Protein AF-K0SUS5-F1 (afdb_monomer_lite)

Sequence (95 aa):
MSMKMDNGELSSTDEEHIGVFGPHFDRVLNNKKDIDFTVLELIDQRDEMTELDDPLTRDEFERAVNKLKAGKASGLNGVPPEAFKAMDEELRTLV

Radius of gyration: 31.09 Å; chains: 1; bounding box: 55×27×70 Å

Structure (mmCIF, N/CA/C/O backbone):
data_AF-K0SUS5-F1
#
_entry.id   AF-K0SUS5-F1
#
loop_
_atom_site.group_PDB
_atom_site.id
_atom_site.type_symbol
_atom_site.label_atom_id
_atom_site.label_alt_id
_atom_site.label_comp_id
_atom_site.label_asym_id
_atom_site.label_entity_id
_atom_site.label_seq_id
_atom_site.pdbx_PDB_ins_code
_atom_site.Cartn_x
_atom_site.Cartn_y
_atom_site.Cartn_z
_atom_site.occupancy
_atom_site.B_iso_or_equiv
_atom_site.auth_seq_id
_atom_site.auth_comp_id
_atom_site.auth_asym_id
_atom_site.auth_atom_id
_atom_site.pdbx_PDB_model_num
ATOM 1 N N . MET A 1 1 ? -12.053 3.930 39.419 1.00 72.12 1 MET A N 1
ATOM 2 C CA . MET A 1 1 ? -13.326 4.478 38.894 1.00 72.12 1 MET A CA 1
ATOM 3 C C . MET A 1 1 ? -14.425 3.595 39.463 1.00 72.12 1 MET A C 1
ATOM 5 O O . MET A 1 1 ? -14.327 2.391 39.276 1.00 72.12 1 MET A O 1
ATOM 9 N N . SER A 1 2 ? -15.382 4.134 40.219 1.00 84.38 2 SER A N 1
ATOM 10 C CA . SER A 1 2 ? -16.423 3.312 40.856 1.00 84.38 2 SER A CA 1
ATOM 11 C C . SER A 1 2 ? -17.508 2.921 39.854 1.00 84.38 2 SER A C 1
ATOM 13 O O . SER A 1 2 ? -17.948 3.757 39.066 1.00 84.38 2 SER A O 1
ATOM 15 N N . MET A 1 3 ? -17.932 1.659 39.879 1.00 90.25 3 MET A N 1
ATOM 16 C CA . MET A 1 3 ? -18.942 1.094 38.986 1.00 90.25 3 MET A CA 1
ATOM 17 C C . MET A 1 3 ? -20.216 0.771 39.754 1.00 90.25 3 MET A C 1
ATOM 19 O O . MET A 1 3 ? -20.172 0.499 40.950 1.00 90.25 3 MET A O 1
ATOM 23 N N . LYS A 1 4 ? -21.356 0.786 39.062 1.00 92.25 4 LYS A N 1
ATOM 24 C CA . LYS A 1 4 ? -22.634 0.407 39.659 1.00 92.25 4 LYS A CA 1
ATOM 25 C C . LYS A 1 4 ? -22.736 -1.117 39.731 1.00 92.25 4 LYS A C 1
ATOM 27 O O . LYS A 1 4 ? -22.650 -1.780 38.701 1.00 92.25 4 LYS A O 1
ATOM 32 N N . MET A 1 5 ? -22.904 -1.640 40.936 1.00 91.56 5 MET A N 1
ATOM 33 C CA . MET A 1 5 ? -23.146 -3.055 41.206 1.00 91.56 5 MET A CA 1
ATOM 34 C C . MET A 1 5 ? -24.623 -3.404 40.964 1.00 91.56 5 MET A C 1
ATOM 36 O O . MET A 1 5 ? -25.472 -2.516 40.835 1.00 91.56 5 MET A O 1
ATOM 40 N N . ASP A 1 6 ? -24.953 -4.697 40.935 1.00 88.56 6 ASP A N 1
ATOM 41 C CA . ASP A 1 6 ? -26.325 -5.175 40.687 1.00 88.56 6 ASP A CA 1
ATOM 42 C C . ASP A 1 6 ? -27.324 -4.728 41.768 1.00 88.56 6 ASP A C 1
ATOM 44 O O . ASP A 1 6 ? -28.504 -4.525 41.487 1.00 88.56 6 ASP A O 1
ATOM 48 N N . ASN A 1 7 ? -26.847 -4.505 42.998 1.00 90.50 7 ASN A N 1
ATOM 49 C CA . ASN A 1 7 ? -27.642 -3.952 44.099 1.00 90.50 7 ASN A CA 1
ATOM 50 C C . ASN A 1 7 ? -27.945 -2.445 43.939 1.00 90.50 7 ASN A C 1
ATOM 52 O O . ASN A 1 7 ? -28.685 -1.872 44.735 1.00 90.50 7 ASN A O 1
ATOM 56 N N . GLY A 1 8 ? -27.386 -1.798 42.912 1.00 89.38 8 GLY A N 1
ATOM 57 C CA . GLY A 1 8 ? -27.577 -0.387 42.606 1.00 89.38 8 GLY A CA 1
ATOM 58 C C . GLY A 1 8 ? -26.594 0.570 43.284 1.00 89.38 8 GLY A C 1
ATOM 59 O O . GLY A 1 8 ? -26.602 1.753 42.934 1.00 89.38 8 GLY A O 1
ATOM 60 N N . GLU A 1 9 ? -25.743 0.084 44.186 1.00 93.75 9 GLU A N 1
ATOM 61 C CA . GLU A 1 9 ? -24.701 0.862 44.860 1.00 93.75 9 GLU A CA 1
ATOM 62 C C . GLU A 1 9 ? -23.420 0.948 44.020 1.00 93.75 9 GLU A C 1
ATOM 64 O O . GLU A 1 9 ? -23.271 0.286 42.991 1.00 93.75 9 GLU A O 1
ATOM 69 N N . LEU A 1 10 ? -22.486 1.799 44.447 1.00 94.44 10 LEU A N 1
ATOM 70 C CA . LEU A 1 10 ? -21.188 1.954 43.797 1.00 94.44 10 LEU A CA 1
ATOM 71 C C . LEU A 1 10 ? -20.137 1.057 44.458 1.00 94.44 10 LEU A C 1
ATOM 73 O O . LEU A 1 10 ? -19.988 1.074 45.674 1.00 94.44 10 LEU A O 1
ATOM 77 N N . SER A 1 11 ? -19.365 0.338 43.647 1.00 93.62 11 SER A N 1
ATOM 78 C CA . SER A 1 11 ? -18.209 -0.447 44.090 1.00 93.62 11 SER A CA 1
ATOM 79 C C . SER A 1 11 ? -17.120 0.455 44.685 1.00 93.62 11 SER A C 1
ATOM 81 O O . SER A 1 11 ? -16.818 1.518 44.118 1.00 93.62 11 SER A O 1
ATOM 83 N N . SER A 1 12 ? -16.471 -0.015 45.741 1.00 92.56 12 SER A N 1
ATOM 84 C CA . SER A 1 12 ? -15.448 0.700 46.510 1.00 92.56 12 SER A CA 1
ATOM 85 C C . SER A 1 12 ? -14.142 -0.081 46.700 1.00 92.56 12 SER A C 1
ATOM 87 O O . SER A 1 12 ? -13.116 0.534 46.987 1.00 92.56 12 SER A O 1
ATOM 89 N N . THR A 1 13 ? -14.173 -1.404 46.524 1.00 93.06 13 THR A N 1
ATOM 90 C CA . THR A 1 13 ? -13.021 -2.305 46.690 1.00 93.06 13 THR A CA 1
ATOM 91 C C . THR A 1 13 ? -12.611 -2.965 45.376 1.00 93.06 13 THR A C 1
ATOM 93 O O . THR A 1 13 ? -13.406 -3.058 44.439 1.00 93.06 13 THR A O 1
ATOM 96 N N . ASP A 1 14 ? -11.376 -3.465 45.316 1.00 90.12 14 ASP A N 1
ATOM 97 C CA . ASP A 1 14 ? -10.862 -4.172 44.141 1.00 90.12 14 ASP A CA 1
ATOM 98 C C . ASP A 1 14 ? -11.637 -5.469 43.863 1.00 90.12 14 ASP A C 1
ATOM 100 O O . ASP A 1 14 ? -11.938 -5.759 42.701 1.00 90.12 14 ASP A O 1
ATOM 104 N N . GLU A 1 15 ? -12.044 -6.213 44.899 1.00 91.38 15 GLU A N 1
ATOM 105 C CA . GLU A 1 15 ? -12.934 -7.367 44.737 1.00 91.38 15 GLU A CA 1
ATOM 106 C C . GLU A 1 15 ? -14.272 -6.981 44.088 1.00 91.38 15 GLU A C 1
ATOM 108 O O . GLU A 1 15 ? -14.706 -7.630 43.132 1.00 91.38 15 GLU A O 1
ATOM 113 N N . GLU A 1 16 ? -14.918 -5.908 44.554 1.00 93.06 16 GLU A N 1
ATOM 114 C CA . GLU A 1 16 ? -16.169 -5.414 43.963 1.00 93.06 16 GLU A CA 1
ATOM 115 C C . GLU A 1 16 ? -15.955 -4.927 42.526 1.00 93.06 16 GLU A C 1
ATOM 117 O O . GLU A 1 16 ? -16.787 -5.168 41.649 1.00 93.06 16 GLU A O 1
ATOM 122 N N . HIS A 1 17 ? -14.824 -4.273 42.252 1.00 92.19 17 HIS A N 1
ATOM 123 C CA . HIS A 1 17 ? -14.475 -3.830 40.909 1.00 92.19 17 HIS A CA 1
ATOM 124 C C . HIS A 1 17 ? -14.339 -5.009 39.941 1.00 92.19 17 HIS A C 1
ATOM 126 O O . HIS A 1 17 ? -14.923 -4.977 38.856 1.00 92.19 17 HIS A O 1
ATOM 132 N N . ILE A 1 18 ? -13.616 -6.065 40.325 1.00 89.75 18 ILE A N 1
ATOM 133 C CA . ILE A 1 18 ? -13.460 -7.276 39.506 1.00 89.75 18 ILE A CA 1
ATOM 134 C C . ILE A 1 18 ? -14.809 -7.976 39.308 1.00 89.75 18 ILE A C 1
ATOM 136 O O . ILE A 1 18 ? -15.108 -8.411 38.191 1.00 89.75 18 ILE A O 1
ATOM 140 N N . GLY A 1 19 ? -15.643 -8.022 40.351 1.00 90.19 19 GLY A N 1
ATOM 141 C CA . GLY A 1 19 ? -16.992 -8.586 40.297 1.00 90.19 19 GLY A CA 1
ATOM 142 C C . GLY A 1 19 ? -17.900 -7.910 39.266 1.00 90.19 19 GLY A C 1
ATOM 143 O O . GLY A 1 19 ? -18.727 -8.581 38.653 1.00 90.19 19 GLY A O 1
ATOM 144 N N . VAL A 1 20 ? -17.711 -6.612 39.009 1.00 92.25 20 VAL A N 1
ATOM 145 C CA . VAL A 1 20 ? -18.438 -5.884 37.955 1.00 92.25 20 VAL A CA 1
ATOM 146 C C . VAL A 1 20 ? -17.741 -5.998 36.593 1.00 92.25 20 VAL A C 1
ATOM 148 O O . VAL A 1 20 ? -18.400 -6.211 35.571 1.00 92.25 20 VAL A O 1
ATOM 151 N N . PHE A 1 21 ? -16.410 -5.884 36.552 1.00 90.56 21 PHE A N 1
ATOM 152 C CA . PHE A 1 21 ? -15.653 -5.866 35.299 1.00 90.56 21 PHE A CA 1
ATOM 153 C C . PHE A 1 21 ? -15.691 -7.187 34.542 1.00 90.56 21 PHE A C 1
ATOM 155 O O . PHE A 1 21 ? -15.870 -7.164 33.325 1.00 90.56 21 PHE A O 1
ATOM 162 N N . GLY A 1 22 ? -15.536 -8.323 35.225 1.00 89.50 22 GLY A N 1
ATOM 163 C CA . GLY A 1 22 ? -15.512 -9.636 34.575 1.00 89.50 22 GLY A CA 1
ATOM 164 C C . GLY A 1 22 ? -16.767 -9.883 33.728 1.00 89.50 22 GLY A C 1
ATOM 165 O O . GLY A 1 22 ? -16.654 -10.034 32.510 1.00 89.50 22 GLY A O 1
ATOM 166 N N . PRO A 1 23 ? -17.975 -9.823 34.320 1.00 90.31 23 PRO A N 1
ATOM 167 C CA . PRO A 1 23 ? -19.228 -9.991 33.585 1.00 90.31 23 PRO A CA 1
ATOM 168 C C . PRO A 1 23 ? -19.501 -8.896 32.548 1.00 90.31 23 PRO A C 1
ATOM 170 O O . PRO A 1 23 ? -20.230 -9.124 31.579 1.00 90.31 23 PRO A O 1
ATOM 173 N N . HIS A 1 24 ? -18.992 -7.678 32.756 1.00 89.62 24 HIS A N 1
ATOM 174 C CA . HIS A 1 24 ? -19.111 -6.603 31.773 1.00 89.62 24 HIS A CA 1
ATOM 175 C C . HIS A 1 24 ? -18.274 -6.901 30.526 1.00 89.62 24 HIS A C 1
ATOM 177 O O . HIS A 1 24 ? -18.808 -6.918 29.417 1.00 89.62 24 HIS A O 1
ATOM 183 N N . PHE A 1 25 ? -16.979 -7.166 30.697 1.00 90.69 25 PHE A N 1
ATOM 184 C CA . PHE A 1 25 ? -16.072 -7.398 29.579 1.00 90.69 25 PHE A CA 1
ATOM 185 C C . PHE A 1 25 ? -16.315 -8.729 28.884 1.00 90.69 25 PHE A C 1
ATOM 187 O O . PHE A 1 25 ? -16.153 -8.781 27.670 1.00 90.69 25 PHE A O 1
ATOM 194 N N . ASP A 1 26 ? -16.784 -9.758 29.590 1.00 91.31 26 ASP A N 1
ATOM 195 C CA . ASP A 1 26 ? -17.242 -10.991 28.950 1.00 91.31 26 ASP A CA 1
ATOM 196 C C . ASP A 1 26 ? -18.355 -10.697 27.930 1.00 91.31 26 ASP A C 1
ATOM 198 O O . ASP A 1 26 ? -18.245 -11.054 26.759 1.00 91.31 26 ASP A O 1
ATOM 202 N N . ARG A 1 27 ? -19.368 -9.912 28.322 1.00 88.06 27 ARG A N 1
ATOM 203 C CA . ARG A 1 27 ? -20.445 -9.488 27.413 1.00 88.06 27 ARG A CA 1
ATOM 204 C C . ARG A 1 27 ? -19.964 -8.595 26.277 1.00 88.06 27 ARG A C 1
ATOM 206 O O . ARG A 1 27 ? -20.507 -8.694 25.184 1.00 88.06 27 ARG A O 1
ATOM 213 N N . VAL A 1 28 ? -19.008 -7.699 26.521 1.00 89.94 28 VAL A N 1
ATOM 214 C CA . VAL A 1 28 ? -18.505 -6.760 25.503 1.00 89.94 28 VAL A CA 1
ATOM 215 C C . VAL A 1 28 ? -17.618 -7.468 24.482 1.00 89.94 28 VAL A C 1
ATOM 217 O O . VAL A 1 28 ? -17.825 -7.300 23.282 1.00 89.94 28 VAL A O 1
ATOM 220 N N . LEU A 1 29 ? -16.642 -8.247 24.948 1.00 90.19 29 LEU A N 1
ATOM 221 C CA . LEU A 1 29 ? -15.616 -8.867 24.109 1.00 90.19 29 LEU A CA 1
ATOM 222 C C . LEU A 1 29 ? -16.128 -10.125 23.404 1.00 90.19 29 LEU A C 1
ATOM 224 O O . LEU A 1 29 ? -15.730 -10.383 22.273 1.00 90.19 29 LEU A O 1
ATOM 228 N N . ASN A 1 30 ? -17.046 -10.867 24.029 1.00 91.06 30 ASN A N 1
ATOM 229 C CA . ASN A 1 30 ? -17.662 -12.058 23.437 1.00 91.06 30 ASN A CA 1
ATOM 230 C C . ASN A 1 30 ? -19.028 -11.764 22.805 1.00 91.06 30 ASN A C 1
ATOM 232 O O . ASN A 1 30 ? -19.807 -12.683 22.540 1.00 91.06 30 ASN A O 1
ATOM 236 N N . ASN A 1 31 ? -19.337 -10.488 22.552 1.00 87.31 31 ASN A N 1
ATOM 237 C CA . ASN A 1 31 ? -20.587 -10.104 21.919 1.00 87.31 31 ASN A CA 1
ATOM 238 C C . ASN A 1 31 ? -20.652 -10.638 20.483 1.00 87.31 31 ASN A C 1
ATOM 240 O O . ASN A 1 31 ? -20.066 -10.064 19.563 1.00 87.31 31 ASN A O 1
ATOM 244 N N . LYS A 1 32 ? -21.411 -11.713 20.276 1.00 84.94 32 LYS A N 1
ATOM 245 C CA . LYS A 1 32 ? -21.779 -12.174 18.939 1.00 84.94 32 LYS A CA 1
ATOM 246 C C . LYS A 1 32 ? -22.909 -11.296 18.426 1.00 84.94 32 LYS A C 1
ATOM 248 O O . LYS A 1 32 ? -24.081 -11.563 18.681 1.00 84.94 32 LYS A O 1
ATOM 253 N N . LYS A 1 33 ? -22.540 -10.226 17.730 1.00 82.88 33 LYS A N 1
ATOM 254 C CA . LYS A 1 33 ? -23.505 -9.426 16.981 1.00 82.88 33 LYS A CA 1
ATOM 255 C C . LYS A 1 33 ? -23.881 -10.163 15.706 1.00 82.88 33 LYS A C 1
ATOM 257 O O . LYS A 1 33 ? -23.024 -10.776 15.075 1.00 82.88 33 LYS A O 1
ATOM 262 N N . ASP A 1 34 ? -25.151 -10.067 15.343 1.00 88.25 34 ASP A N 1
ATOM 263 C CA . ASP A 1 34 ? -25.575 -10.394 13.992 1.00 88.25 34 ASP A CA 1
ATOM 264 C C . ASP A 1 34 ? -25.023 -9.298 13.072 1.00 88.25 34 ASP A C 1
ATOM 266 O O . ASP A 1 34 ? -25.362 -8.120 13.230 1.00 88.25 34 ASP A O 1
ATOM 270 N N . ILE A 1 35 ? -24.049 -9.653 12.236 1.00 87.38 35 ILE A N 1
ATOM 271 C CA . ILE A 1 35 ? -23.387 -8.718 11.326 1.00 87.38 35 ILE A CA 1
ATOM 272 C C . ILE A 1 35 ? -24.004 -8.928 9.953 1.00 87.38 35 ILE A C 1
ATOM 274 O O . ILE A 1 35 ? -23.885 -10.003 9.370 1.00 87.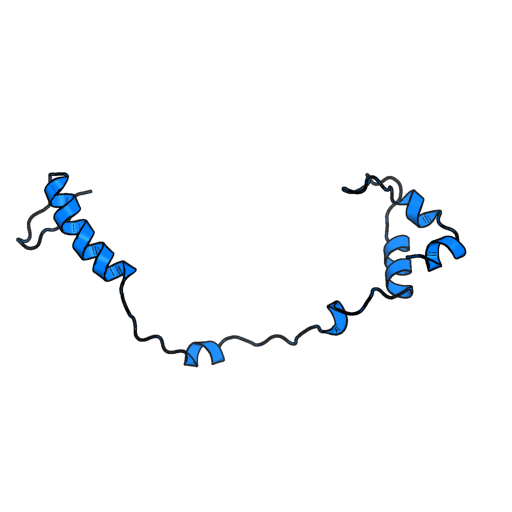38 35 ILE A O 1
ATOM 278 N N . ASP A 1 36 ? -24.620 -7.876 9.429 1.00 91.50 36 ASP A N 1
ATOM 279 C CA . ASP A 1 36 ? -25.103 -7.862 8.059 1.00 91.50 36 ASP A CA 1
ATOM 280 C C . ASP A 1 36 ? -23.922 -7.698 7.094 1.00 91.50 36 ASP A C 1
ATOM 282 O O . ASP A 1 36 ? -23.379 -6.606 6.916 1.00 91.50 36 ASP A O 1
ATOM 286 N N . PHE A 1 37 ? -23.504 -8.804 6.482 1.00 91.69 37 PHE A N 1
ATOM 287 C CA . PHE A 1 37 ? -22.413 -8.813 5.511 1.00 91.69 37 PHE A CA 1
ATOM 288 C C . PHE A 1 37 ? -22.781 -8.162 4.172 1.00 91.69 37 PHE A C 1
ATOM 290 O O . PHE A 1 37 ? -21.871 -7.898 3.387 1.00 91.69 37 PHE A O 1
ATOM 297 N N . THR A 1 38 ? -24.054 -7.832 3.913 1.00 93.69 38 THR A N 1
ATOM 298 C CA . THR A 1 38 ? -24.435 -7.088 2.695 1.00 93.69 38 THR A CA 1
ATOM 299 C C . THR A 1 38 ? -23.802 -5.697 2.661 1.00 93.69 38 THR A C 1
ATOM 301 O O . THR A 1 38 ? -23.567 -5.149 1.591 1.00 93.69 38 THR A O 1
ATOM 304 N N . VAL A 1 39 ? -23.388 -5.158 3.817 1.00 92.56 39 VAL A N 1
ATOM 305 C CA . VAL A 1 39 ? -22.605 -3.914 3.905 1.00 92.56 39 VAL A CA 1
ATOM 306 C C . VAL A 1 39 ? -21.293 -3.970 3.109 1.00 92.56 39 VAL A C 1
ATOM 308 O O . VAL A 1 39 ? -20.788 -2.928 2.699 1.00 92.56 39 VAL A O 1
ATOM 311 N N . LEU A 1 40 ? -20.734 -5.162 2.863 1.00 92.56 40 LEU A N 1
ATOM 312 C CA . LEU A 1 40 ? -19.536 -5.322 2.033 1.00 92.56 40 LEU A CA 1
ATOM 313 C C . LEU A 1 40 ? -19.782 -4.902 0.580 1.00 92.56 40 LEU A C 1
ATOM 315 O O . LEU A 1 40 ? -18.854 -4.452 -0.082 1.00 92.56 40 LEU A O 1
ATOM 319 N N . GLU A 1 41 ? -21.025 -4.982 0.104 1.00 93.00 41 GLU A N 1
ATOM 320 C CA . GLU A 1 41 ? -21.421 -4.523 -1.232 1.00 93.00 41 GLU A CA 1
ATOM 321 C C . GLU A 1 41 ? -21.364 -2.991 -1.359 1.00 93.00 41 GLU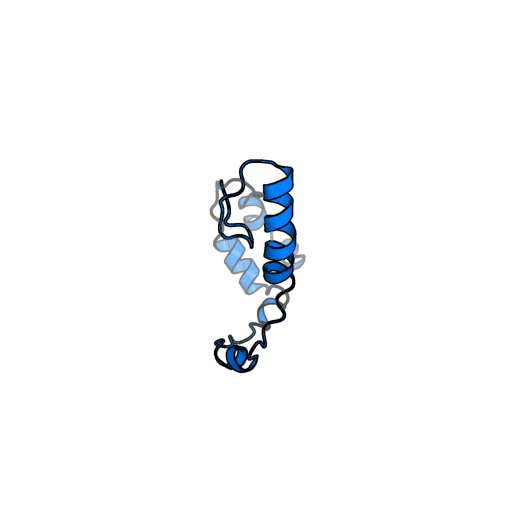 A C 1
ATOM 323 O O . GLU A 1 41 ? -21.335 -2.467 -2.469 1.00 93.00 41 GLU A O 1
ATOM 328 N N . LEU A 1 42 ? -21.303 -2.264 -0.235 1.00 94.19 42 LEU A N 1
ATOM 329 C CA . LEU A 1 42 ? -21.111 -0.809 -0.210 1.00 94.19 42 LEU A CA 1
ATOM 330 C C . LEU A 1 42 ? -19.638 -0.401 -0.354 1.00 94.19 42 LEU A C 1
ATOM 332 O O . LEU A 1 42 ? -19.340 0.790 -0.439 1.00 94.19 42 LEU A O 1
ATOM 336 N N . ILE A 1 43 ? -18.707 -1.360 -0.322 1.00 94.94 43 ILE A N 1
ATOM 337 C CA . ILE A 1 43 ? -17.283 -1.089 -0.505 1.00 94.94 43 ILE A CA 1
ATOM 338 C C . ILE A 1 43 ? -17.014 -0.943 -2.001 1.00 94.94 43 ILE A C 1
ATOM 340 O O . ILE A 1 43 ? -17.050 -1.931 -2.739 1.00 94.94 43 ILE A O 1
ATOM 344 N N . ASP A 1 44 ? -16.680 0.278 -2.421 1.00 94.88 44 ASP A N 1
ATOM 345 C CA . ASP A 1 44 ? -16.218 0.559 -3.780 1.00 94.88 44 ASP A CA 1
ATOM 346 C C . ASP A 1 44 ? -15.039 -0.354 -4.136 1.00 94.88 44 ASP A C 1
ATOM 348 O O . ASP A 1 44 ? -13.939 -0.234 -3.584 1.00 94.88 44 ASP A O 1
ATOM 352 N N . GLN A 1 45 ? -15.274 -1.267 -5.079 1.00 92.56 45 GLN A N 1
ATOM 353 C CA . GLN A 1 45 ? -14.217 -2.099 -5.633 1.00 92.56 45 GLN A CA 1
ATOM 354 C C . GLN A 1 45 ? -13.300 -1.230 -6.495 1.00 92.56 45 GLN A C 1
ATOM 356 O O . GLN A 1 45 ? -13.754 -0.361 -7.242 1.00 92.56 45 GLN A O 1
ATOM 361 N N . ARG A 1 46 ? -11.993 -1.449 -6.371 1.00 92.31 46 ARG A N 1
ATOM 362 C CA . ARG A 1 46 ? -10.994 -0.849 -7.255 1.00 92.31 46 ARG A CA 1
ATOM 363 C C . ARG A 1 46 ? -10.565 -1.889 -8.269 1.00 92.31 46 ARG A C 1
ATOM 365 O O . ARG A 1 46 ? -10.485 -3.067 -7.930 1.00 92.31 46 ARG A O 1
ATOM 372 N N . ASP A 1 47 ? -10.272 -1.428 -9.475 1.00 93.50 47 ASP A N 1
ATOM 373 C CA . ASP A 1 47 ? -9.652 -2.282 -10.475 1.00 93.50 47 ASP A CA 1
ATOM 374 C C . ASP A 1 47 ? -8.310 -2.793 -9.946 1.00 93.50 47 ASP A C 1
ATOM 376 O O . ASP A 1 47 ? -7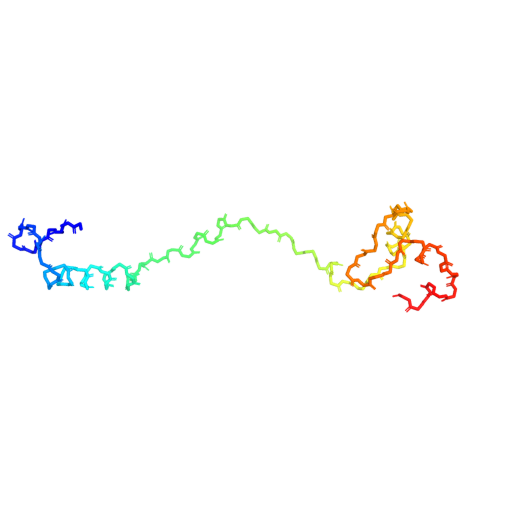.528 -2.050 -9.341 1.00 93.50 47 ASP A O 1
ATOM 380 N N . GLU A 1 48 ? -8.072 -4.082 -10.154 1.00 93.31 48 GLU A N 1
ATOM 381 C CA . GLU A 1 48 ? -6.787 -4.698 -9.873 1.00 93.31 48 GLU A CA 1
ATOM 382 C C . GLU A 1 48 ? -5.777 -4.243 -10.931 1.00 93.31 48 GLU A C 1
ATOM 384 O O . GLU A 1 48 ? -6.020 -4.377 -12.130 1.00 93.31 48 GLU A O 1
ATOM 389 N N . MET A 1 49 ? -4.648 -3.692 -10.483 1.00 93.25 49 MET A N 1
ATOM 390 C CA . MET A 1 49 ? -3.542 -3.286 -11.354 1.00 93.25 49 MET A CA 1
ATOM 391 C C . MET A 1 49 ? -2.574 -4.456 -11.536 1.00 93.25 49 MET A C 1
ATOM 393 O O . MET A 1 49 ? -1.485 -4.467 -10.958 1.00 93.25 49 MET A O 1
ATOM 397 N N . THR A 1 50 ? -2.992 -5.464 -12.303 1.00 93.12 50 THR A N 1
ATOM 398 C CA . THR A 1 50 ? -2.198 -6.681 -12.546 1.00 93.12 50 THR A CA 1
ATOM 399 C C . THR A 1 50 ? -0.853 -6.390 -13.213 1.00 93.12 50 THR A C 1
ATOM 401 O O . THR A 1 50 ? 0.090 -7.153 -13.058 1.00 93.12 50 THR A O 1
ATOM 404 N N . GLU A 1 51 ? -0.732 -5.267 -13.925 1.00 90.94 51 GLU A N 1
ATOM 405 C CA . GLU A 1 51 ? 0.511 -4.832 -14.569 1.00 90.94 51 GLU A CA 1
ATOM 406 C C . GLU A 1 51 ? 1.645 -4.521 -13.579 1.00 90.94 51 GLU A C 1
ATOM 408 O O . GLU A 1 51 ? 2.804 -4.458 -13.972 1.00 90.94 51 GLU A O 1
ATOM 413 N N . LEU A 1 52 ? 1.344 -4.323 -12.290 1.00 89.75 52 LEU A N 1
ATOM 414 C CA . LEU A 1 52 ? 2.376 -4.120 -11.267 1.00 89.75 52 LEU A CA 1
ATOM 415 C C . LEU A 1 52 ? 3.140 -5.406 -10.926 1.00 89.75 52 LEU A C 1
ATOM 417 O O . LEU A 1 52 ? 4.224 -5.320 -10.346 1.00 89.75 52 LEU A O 1
ATOM 421 N N . ASP A 1 53 ? 2.590 -6.568 -11.283 1.00 93.19 53 ASP A N 1
ATOM 422 C CA . ASP A 1 53 ? 3.258 -7.863 -11.144 1.00 93.19 53 ASP A CA 1
ATOM 423 C C . ASP A 1 53 ? 4.177 -8.175 -12.337 1.00 93.19 53 ASP A C 1
ATOM 425 O O . ASP A 1 53 ? 4.988 -9.107 -12.268 1.00 93.19 53 ASP A O 1
ATOM 429 N N . ASP A 1 54 ? 4.079 -7.407 -13.427 1.00 91.62 54 ASP A N 1
ATOM 430 C CA . ASP A 1 54 ? 4.928 -7.599 -14.594 1.00 91.62 54 ASP A CA 1
ATOM 431 C C . ASP A 1 54 ? 6.392 -7.237 -14.271 1.00 91.62 54 ASP A C 1
ATOM 433 O O . ASP A 1 54 ? 6.674 -6.292 -13.523 1.00 91.62 54 ASP A O 1
ATOM 437 N N . PRO A 1 55 ? 7.374 -7.959 -14.844 1.00 90.50 55 PRO A N 1
ATOM 438 C CA . PRO A 1 55 ? 8.770 -7.564 -14.743 1.00 90.50 55 PRO A CA 1
ATOM 439 C C . PRO A 1 55 ? 8.993 -6.146 -15.280 1.00 90.50 55 PRO A C 1
ATOM 441 O O . PRO A 1 55 ? 8.425 -5.764 -16.304 1.00 90.50 55 PRO A O 1
ATOM 444 N N . LEU A 1 56 ? 9.891 -5.401 -14.628 1.00 88.25 56 LEU A N 1
ATOM 445 C CA . LEU A 1 56 ? 10.274 -4.055 -15.053 1.00 88.25 56 LEU A CA 1
ATOM 446 C C . LEU A 1 56 ? 10.691 -4.047 -16.529 1.00 88.25 56 LEU A C 1
ATOM 448 O O . LEU A 1 56 ? 11.567 -4.809 -16.946 1.00 88.25 56 LEU A O 1
ATOM 452 N N . THR A 1 57 ? 10.113 -3.142 -17.316 1.00 88.81 57 THR A N 1
ATOM 453 C CA . THR A 1 57 ? 10.527 -2.981 -18.709 1.00 88.81 57 THR A CA 1
ATOM 454 C C . THR A 1 57 ? 11.807 -2.160 -18.816 1.00 88.81 57 THR A C 1
ATOM 456 O O . THR A 1 57 ? 12.122 -1.294 -17.992 1.00 88.81 57 THR A O 1
ATOM 459 N N . ARG A 1 58 ? 12.534 -2.369 -19.914 1.00 85.75 58 ARG A N 1
ATOM 460 C CA . ARG A 1 58 ? 13.743 -1.603 -20.221 1.00 85.75 58 ARG A CA 1
ATOM 461 C C . ARG A 1 58 ? 13.487 -0.094 -20.292 1.00 85.75 58 ARG A C 1
ATOM 463 O O . ARG A 1 58 ? 14.239 0.694 -19.725 1.00 85.75 58 ARG A O 1
ATOM 470 N N . ASP A 1 59 ? 12.400 0.304 -20.945 1.00 89.19 59 ASP A N 1
ATOM 471 C CA . ASP A 1 59 ? 11.999 1.705 -21.062 1.00 89.19 59 ASP A CA 1
ATOM 472 C C . ASP A 1 59 ? 11.748 2.347 -19.692 1.00 89.19 59 ASP A C 1
ATOM 474 O O . ASP A 1 59 ? 12.104 3.506 -19.461 1.00 89.19 59 ASP A O 1
ATOM 478 N N . GLU A 1 60 ? 11.120 1.617 -18.770 1.00 91.56 60 GLU A N 1
ATOM 479 C CA . GLU A 1 60 ? 10.871 2.096 -17.411 1.00 91.56 60 GLU A CA 1
ATOM 480 C C . GLU A 1 60 ? 12.165 2.250 -16.626 1.00 91.56 60 GLU A C 1
ATOM 482 O O . GLU A 1 60 ? 12.362 3.289 -15.985 1.00 91.56 60 GLU A O 1
ATOM 487 N N . PHE A 1 61 ? 13.069 1.274 -16.732 1.00 89.38 61 PHE A N 1
ATOM 488 C CA . PHE A 1 61 ? 14.396 1.355 -16.135 1.00 89.38 61 PHE A CA 1
ATOM 489 C C . PHE A 1 61 ? 15.159 2.586 -16.643 1.00 89.38 61 PHE A C 1
ATOM 491 O O . PHE A 1 61 ? 15.623 3.410 -15.851 1.00 89.38 61 PHE A O 1
ATOM 498 N N . GLU A 1 62 ? 15.220 2.788 -17.959 1.00 88.69 62 GLU A N 1
ATOM 499 C CA . GLU A 1 62 ? 15.920 3.923 -18.564 1.00 88.69 62 GLU A CA 1
ATOM 500 C C . GLU A 1 62 ? 15.303 5.266 -18.150 1.00 88.69 62 GLU A C 1
ATOM 502 O O . GLU A 1 62 ? 16.018 6.209 -17.789 1.00 88.69 62 GLU A O 1
ATOM 507 N N . ARG A 1 63 ? 13.968 5.369 -18.125 1.00 91.75 63 ARG A N 1
ATOM 508 C CA . ARG A 1 63 ? 13.273 6.567 -17.624 1.00 91.75 63 ARG A CA 1
ATOM 509 C C . ARG A 1 63 ? 13.592 6.826 -16.153 1.00 91.75 63 ARG A C 1
ATOM 511 O O . ARG A 1 63 ? 13.777 7.988 -15.779 1.00 91.75 63 ARG A O 1
ATOM 518 N N . ALA A 1 64 ? 13.657 5.788 -15.322 1.00 92.00 64 ALA A N 1
ATOM 519 C CA . ALA A 1 64 ? 13.988 5.911 -13.907 1.00 92.00 64 ALA A CA 1
ATOM 520 C C . ALA A 1 64 ? 15.430 6.401 -13.712 1.00 92.00 64 ALA A C 1
ATOM 522 O O . ALA A 1 64 ? 15.640 7.403 -13.022 1.00 92.00 64 ALA A O 1
ATOM 523 N N . VAL A 1 65 ? 16.405 5.783 -14.387 1.00 90.31 65 VAL A N 1
ATOM 524 C CA . VAL A 1 65 ? 17.824 6.180 -14.334 1.00 90.31 65 VAL A CA 1
ATOM 525 C C . VAL A 1 65 ? 18.013 7.624 -14.803 1.00 90.31 65 VAL A C 1
ATOM 527 O O . VAL A 1 65 ? 18.705 8.408 -14.147 1.00 90.31 65 VAL A O 1
ATOM 530 N N . ASN A 1 66 ? 17.340 8.029 -15.883 1.00 89.31 66 ASN A N 1
ATOM 531 C CA . ASN A 1 66 ? 17.410 9.400 -16.395 1.00 89.31 66 ASN A CA 1
ATOM 532 C C . ASN A 1 66 ? 16.828 10.432 -15.413 1.00 89.31 66 ASN A C 1
ATOM 534 O O . ASN A 1 66 ? 17.360 11.540 -15.299 1.00 89.31 66 ASN A O 1
ATOM 538 N N . LYS A 1 67 ? 15.779 10.069 -14.661 1.00 93.38 67 LYS A N 1
ATOM 539 C CA . LYS A 1 67 ? 15.173 10.929 -13.629 1.00 93.38 67 LYS A CA 1
ATOM 540 C C . LYS A 1 67 ? 16.026 11.081 -12.369 1.00 93.38 67 LYS A C 1
ATOM 542 O O . LYS A 1 67 ? 15.828 12.057 -11.637 1.00 93.38 67 LYS A O 1
ATOM 547 N N . LEU A 1 68 ? 16.960 10.167 -12.091 1.00 92.31 68 LEU A N 1
ATOM 548 C CA . LEU A 1 68 ? 17.836 10.284 -10.924 1.00 92.31 68 LEU A CA 1
ATOM 549 C C . LEU A 1 68 ? 18.627 11.599 -10.979 1.00 92.31 68 LEU A C 1
ATOM 551 O O . LEU A 1 68 ? 19.167 11.984 -12.016 1.00 92.31 68 LEU A O 1
ATOM 555 N N . LYS A 1 69 ? 18.723 12.314 -9.857 1.00 91.62 69 LYS A N 1
ATOM 556 C CA . LYS A 1 69 ? 19.527 13.543 -9.768 1.00 91.62 69 LYS A CA 1
ATOM 557 C C . LYS A 1 69 ? 20.942 13.199 -9.316 1.00 91.62 69 LYS A C 1
ATOM 559 O O . LYS A 1 69 ? 21.101 12.495 -8.325 1.00 91.62 69 LYS A O 1
ATOM 564 N N . ALA A 1 70 ? 21.940 13.728 -10.020 1.00 91.44 70 ALA A N 1
ATOM 565 C CA . ALA A 1 70 ? 23.334 13.624 -9.601 1.00 91.44 70 ALA A CA 1
ATOM 566 C C . ALA A 1 70 ? 23.574 14.396 -8.287 1.00 91.44 70 ALA A C 1
ATOM 568 O O . ALA A 1 70 ? 22.853 15.351 -7.973 1.00 91.44 70 ALA A O 1
ATOM 569 N N . GLY A 1 71 ? 24.568 13.971 -7.514 1.00 90.38 71 GLY A N 1
ATOM 570 C CA . GLY A 1 71 ? 24.956 14.522 -6.220 1.00 90.38 71 GLY A CA 1
ATOM 571 C C . GLY A 1 71 ? 24.007 14.157 -5.079 1.00 90.38 71 GLY A C 1
ATOM 572 O O . GLY A 1 71 ? 24.030 14.815 -4.038 1.00 90.38 71 GLY A O 1
ATOM 573 N N . LYS A 1 72 ? 23.127 13.163 -5.258 1.00 91.50 72 LYS A N 1
ATOM 574 C CA . LYS A 1 72 ? 22.263 12.661 -4.181 1.00 91.50 72 LYS A CA 1
ATOM 575 C C . LYS A 1 72 ? 22.937 11.511 -3.447 1.00 91.50 72 LYS A C 1
ATOM 577 O O . LYS A 1 72 ? 23.648 10.714 -4.047 1.00 91.50 72 LYS A O 1
ATOM 582 N N . ALA A 1 73 ? 22.693 11.450 -2.140 1.00 89.94 73 ALA A N 1
ATOM 583 C CA . ALA A 1 73 ? 23.165 10.352 -1.315 1.00 89.94 73 ALA A CA 1
ATOM 584 C C . ALA A 1 73 ? 22.583 9.024 -1.816 1.00 89.94 73 ALA A C 1
ATOM 586 O O . ALA A 1 73 ? 21.439 8.970 -2.275 1.00 89.94 73 ALA A O 1
ATOM 587 N N . SER A 1 74 ? 23.383 7.967 -1.715 1.00 91.75 74 SER A N 1
ATOM 588 C CA . SER A 1 74 ? 22.942 6.606 -1.992 1.00 91.75 74 SER A CA 1
ATOM 589 C C . SER A 1 74 ? 21.833 6.175 -1.031 1.00 91.75 74 SER A C 1
ATOM 591 O O . SER A 1 74 ? 21.792 6.608 0.123 1.00 91.75 74 SER A O 1
ATOM 593 N N . GLY A 1 75 ? 20.967 5.276 -1.500 1.00 87.81 75 GLY A N 1
ATOM 594 C CA . GLY A 1 75 ? 20.008 4.582 -0.644 1.00 87.81 75 GLY A CA 1
ATOM 595 C C . GLY A 1 75 ? 20.671 3.499 0.213 1.00 87.81 75 GLY A C 1
ATOM 596 O O . GLY A 1 75 ? 21.892 3.448 0.361 1.00 87.81 75 GLY A O 1
ATOM 597 N N . LEU A 1 76 ? 19.856 2.583 0.741 1.00 92.00 76 LEU A N 1
ATOM 598 C CA . LEU A 1 76 ? 20.300 1.482 1.611 1.00 92.00 76 LEU A CA 1
ATOM 599 C C . LEU A 1 76 ? 21.336 0.548 0.963 1.00 92.00 76 LEU A C 1
ATOM 601 O O . LEU A 1 76 ? 22.109 -0.087 1.671 1.00 92.00 76 LEU A O 1
ATOM 605 N N . ASN A 1 77 ? 21.369 0.478 -0.369 1.00 88.12 77 ASN A N 1
ATOM 606 C CA . ASN A 1 77 ? 22.325 -0.337 -1.119 1.00 88.12 77 ASN A CA 1
ATOM 607 C C . ASN A 1 77 ? 23.710 0.318 -1.278 1.00 88.12 77 ASN A C 1
ATOM 609 O O . ASN A 1 77 ? 24.612 -0.312 -1.821 1.00 88.12 77 ASN A O 1
AT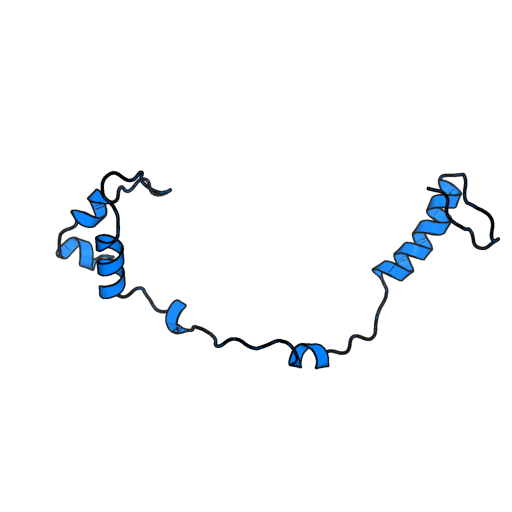OM 613 N N . GLY A 1 78 ? 23.887 1.576 -0.858 1.00 92.44 78 GLY A N 1
ATOM 614 C CA . GLY A 1 78 ? 25.157 2.293 -0.993 1.00 92.44 78 GLY A CA 1
ATOM 615 C C . GLY A 1 78 ? 25.533 2.673 -2.431 1.00 92.44 78 GLY A C 1
ATOM 616 O O . GLY A 1 78 ? 26.616 3.211 -2.646 1.00 92.44 78 GLY A O 1
ATOM 617 N N . VAL A 1 79 ? 24.659 2.437 -3.418 1.00 89.50 79 VAL A N 1
ATOM 618 C CA . VAL A 1 79 ? 24.938 2.745 -4.827 1.00 89.50 79 VAL A CA 1
ATOM 619 C C . VAL A 1 79 ? 24.485 4.174 -5.141 1.00 89.50 79 VAL A C 1
ATOM 621 O O . VAL A 1 79 ? 23.301 4.490 -4.979 1.00 89.50 79 VAL A O 1
ATOM 624 N N . PRO A 1 80 ? 25.394 5.066 -5.570 1.00 92.81 80 PRO A N 1
ATOM 625 C CA . PRO A 1 80 ? 25.037 6.438 -5.896 1.00 92.81 80 PRO A CA 1
ATOM 626 C C . PRO A 1 80 ? 24.385 6.536 -7.292 1.00 92.81 80 PRO A C 1
ATOM 628 O O . PRO A 1 80 ? 24.644 5.695 -8.159 1.00 92.81 80 PRO A O 1
ATOM 631 N N . PRO A 1 81 ? 23.572 7.575 -7.558 1.00 92.56 81 PRO A N 1
ATOM 632 C CA . PRO A 1 81 ? 22.950 7.812 -8.865 1.00 92.56 81 PRO A CA 1
ATOM 633 C C . PRO A 1 81 ? 23.912 7.791 -10.059 1.00 92.56 81 PRO A C 1
ATOM 635 O O . PRO A 1 81 ? 23.548 7.360 -11.151 1.00 92.56 81 PRO A O 1
ATOM 638 N N . GLU A 1 82 ? 25.136 8.273 -9.862 1.00 92.44 82 GLU A N 1
ATOM 639 C CA . GLU A 1 82 ? 26.180 8.360 -10.880 1.00 92.44 82 GLU A CA 1
ATOM 640 C C . GLU A 1 82 ? 26.582 6.985 -11.398 1.00 92.44 82 GLU A C 1
ATOM 642 O O . GLU A 1 82 ? 26.846 6.853 -12.588 1.00 92.44 82 GLU A O 1
ATOM 647 N N . ALA A 1 83 ? 26.584 5.967 -10.533 1.00 90.44 83 ALA A N 1
ATOM 648 C CA . ALA A 1 83 ? 26.942 4.611 -10.926 1.00 90.44 83 ALA A CA 1
ATOM 649 C C . ALA A 1 83 ? 25.952 4.073 -11.966 1.00 90.44 83 ALA A C 1
ATOM 651 O O . ALA A 1 83 ? 26.371 3.620 -13.025 1.00 90.44 83 ALA A O 1
ATOM 652 N N . PHE A 1 84 ? 24.647 4.229 -11.720 1.00 88.88 84 PHE A N 1
ATOM 653 C CA . PHE A 1 84 ? 23.606 3.824 -12.671 1.00 88.88 84 PHE A CA 1
ATOM 654 C C . PHE A 1 84 ? 23.683 4.604 -13.987 1.00 88.88 84 PHE A C 1
ATOM 656 O O . PHE A 1 84 ? 23.519 4.038 -15.064 1.00 88.88 84 PHE A O 1
ATOM 663 N N . LYS A 1 85 ? 23.975 5.907 -13.923 1.00 89.62 85 LYS A N 1
ATOM 664 C CA . LYS A 1 85 ? 24.112 6.741 -15.126 1.00 89.62 85 LYS A CA 1
ATOM 665 C C . LYS A 1 85 ? 25.357 6.420 -15.950 1.00 89.62 85 LYS A C 1
ATOM 667 O O . LYS A 1 85 ? 25.329 6.613 -17.163 1.00 89.62 85 LYS A O 1
ATOM 672 N N . ALA A 1 86 ? 26.423 5.957 -15.303 1.00 89.56 86 ALA A N 1
ATOM 673 C CA . ALA A 1 86 ? 27.689 5.616 -15.939 1.00 89.56 86 ALA A CA 1
ATOM 674 C C . ALA A 1 86 ? 27.717 4.205 -16.547 1.00 89.56 86 ALA A C 1
ATOM 676 O O . ALA A 1 86 ? 28.665 3.900 -17.265 1.00 89.56 86 ALA A O 1
ATOM 677 N N . MET A 1 87 ? 26.711 3.358 -16.285 1.00 87.50 87 MET A N 1
ATOM 678 C CA . MET A 1 87 ? 26.612 2.036 -16.913 1.00 87.50 87 MET A CA 1
ATOM 679 C C . MET A 1 87 ? 26.575 2.178 -18.435 1.00 87.50 87 MET A C 1
ATOM 681 O O . MET A 1 87 ? 25.816 3.004 -18.956 1.00 87.50 87 MET A O 1
ATOM 685 N N . ASP A 1 88 ? 27.367 1.361 -19.122 1.00 82.69 88 ASP A N 1
ATOM 686 C CA . ASP A 1 88 ? 27.311 1.217 -20.571 1.00 82.69 88 ASP A 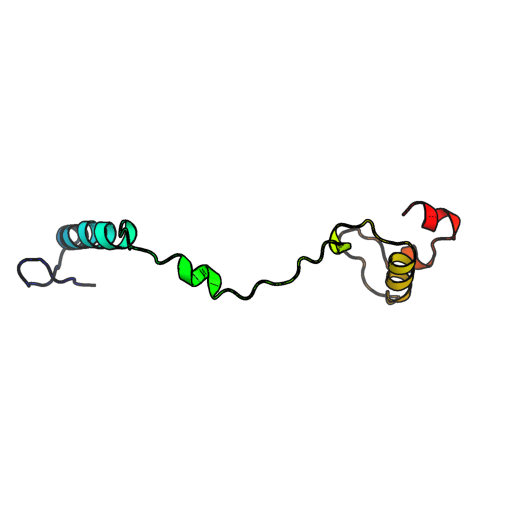CA 1
ATOM 687 C C . ASP A 1 88 ? 26.115 0.355 -21.001 1.00 82.69 88 ASP A C 1
ATOM 689 O O . ASP A 1 88 ? 25.363 -0.179 -20.184 1.00 82.69 88 ASP A O 1
ATOM 693 N N . GLU A 1 89 ? 25.906 0.278 -22.311 1.00 79.06 89 GLU A N 1
ATOM 694 C CA . GLU A 1 89 ? 24.783 -0.441 -22.904 1.00 79.06 89 GLU A CA 1
ATOM 695 C C . GLU A 1 89 ? 24.791 -1.935 -22.546 1.00 79.06 89 GLU A C 1
ATOM 697 O O . GLU A 1 89 ? 23.736 -2.511 -22.300 1.00 79.06 89 GLU A O 1
ATOM 702 N N . GLU A 1 90 ? 25.973 -2.549 -22.461 1.00 78.88 90 GLU A N 1
ATOM 703 C CA . GLU A 1 90 ? 26.143 -3.970 -22.154 1.00 78.88 90 GLU A CA 1
ATOM 704 C C . GLU A 1 90 ? 25.736 -4.274 -20.708 1.00 78.88 90 GLU A C 1
ATOM 706 O O . GLU A 1 90 ? 24.886 -5.134 -20.467 1.00 78.88 90 GLU A O 1
ATOM 711 N N . LEU A 1 91 ? 26.245 -3.506 -19.74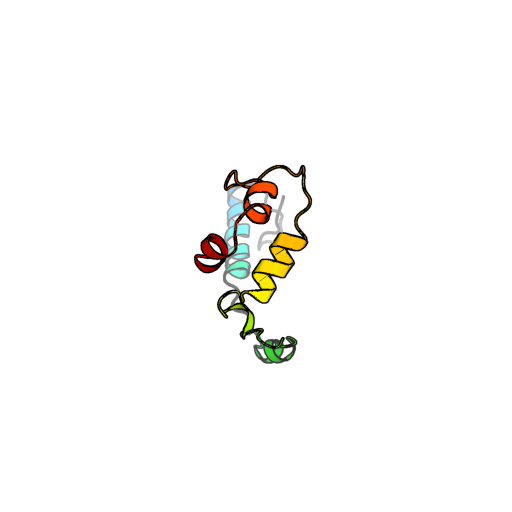2 1.00 72.69 91 LEU A N 1
ATOM 712 C CA . LEU A 1 91 ? 25.901 -3.651 -18.327 1.00 72.69 91 LEU A CA 1
ATOM 713 C C . LEU A 1 91 ? 24.421 -3.372 -18.050 1.00 72.69 91 LEU A C 1
ATOM 715 O O . LEU A 1 91 ? 23.851 -3.953 -17.129 1.00 72.69 91 LEU A O 1
ATOM 719 N N . ARG A 1 92 ? 23.784 -2.505 -18.845 1.00 70.88 92 ARG A N 1
ATOM 720 C CA . ARG A 1 92 ? 22.346 -2.213 -18.736 1.00 70.88 92 ARG A CA 1
ATOM 721 C C . ARG A 1 92 ? 21.453 -3.361 -19.199 1.00 70.88 92 ARG A C 1
ATOM 723 O O . ARG A 1 92 ? 20.298 -3.382 -18.801 1.00 70.88 92 ARG A O 1
ATOM 730 N N . THR A 1 93 ? 21.957 -4.305 -19.997 1.00 70.00 93 THR A N 1
ATOM 731 C CA . THR A 1 93 ? 21.178 -5.489 -20.418 1.00 70.00 93 THR A CA 1
ATOM 732 C C . THR A 1 93 ? 21.114 -6.603 -19.371 1.00 70.00 93 THR A C 1
ATOM 734 O O . THR A 1 93 ? 20.358 -7.555 -19.542 1.00 70.00 93 THR A O 1
ATOM 737 N N . LEU A 1 94 ? 21.912 -6.500 -18.303 1.00 68.50 94 LEU A N 1
ATOM 738 C CA . LEU A 1 94 ? 21.973 -7.477 -17.211 1.00 68.50 94 LEU A CA 1
ATOM 739 C C . LEU A 1 94 ? 21.034 -7.142 -16.039 1.00 68.50 94 LEU A C 1
ATOM 741 O O . LEU A 1 94 ? 20.994 -7.898 -15.066 1.00 68.50 94 LEU A O 1
ATOM 745 N N . VAL A 1 95 ? 20.347 -6.000 -16.115 1.00 61.97 95 VAL A N 1
ATOM 746 C CA . VAL A 1 95 ? 19.376 -5.498 -15.130 1.00 61.97 95 VAL A CA 1
ATOM 747 C C . VAL A 1 95 ? 17.973 -5.730 -15.660 1.00 61.97 95 VAL A C 1
ATOM 749 O O . VAL A 1 95 ? 17.136 -6.182 -14.851 1.00 61.97 95 VAL A O 1
#

Foldseek 3Di:
DWDQDPVRDTDDDPVRVCVVVVVVVCCVVVPPDPDDPVVVVVDDDDDDPCCVVDPDDLVNLVVVLVPFDPPDADDPVRDGSVNSVPDDPVNSVVD

pLDDT: mean 89.12, std 5.95, range [61.97, 94.94]

Secondary structure (DSSP, 8-state):
---B-TTSSBP-SHHHHHHHHHHHHHHHHT------GGGGGGS-PPPP-GGGGSPPPHHHHHHHHHHPPTTPPP-TT---HHHHHH--HHHHTT-

Organism: Thalassiosira oceanica (NCBI:txid159749)